Protein AF-A0A321LF19-F1 (afdb_monomer)

Radius of gyration: 14.65 Å; Cα contacts (8 Å, |Δi|>4): 169; chains: 1; bounding box: 33×32×46 Å

Structure (mmCIF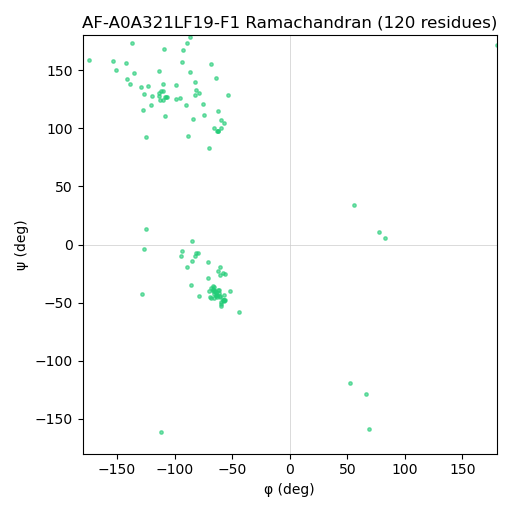, N/CA/C/O backbone):
data_AF-A0A321LF19-F1
#
_entry.id   AF-A0A321LF19-F1
#
loop_
_atom_site.group_PDB
_atom_site.id
_atom_site.type_symbol
_atom_site.label_atom_id
_atom_site.label_alt_id
_atom_site.label_comp_id
_atom_site.label_asym_id
_atom_site.label_entity_id
_atom_site.label_seq_id
_atom_site.pdbx_PDB_ins_code
_atom_site.Cartn_x
_atom_site.Cartn_y
_atom_site.Cartn_z
_atom_site.occupancy
_atom_site.B_iso_or_equiv
_atom_site.auth_seq_id
_atom_site.auth_comp_id
_atom_site.auth_asym_id
_atom_site.auth_atom_id
_atom_site.pdbx_PDB_model_num
ATOM 1 N N . MET A 1 1 ? 11.898 4.641 23.983 1.00 36.75 1 MET A N 1
ATOM 2 C CA . MET A 1 1 ? 12.238 3.795 22.823 1.00 36.75 1 MET A CA 1
ATOM 3 C C . MET A 1 1 ? 12.206 4.691 21.606 1.00 36.75 1 MET A C 1
ATOM 5 O O . MET A 1 1 ? 11.162 5.257 21.322 1.00 36.75 1 MET A O 1
ATOM 9 N N . SER A 1 2 ? 13.357 4.920 20.987 1.00 30.16 2 SER A N 1
ATOM 10 C CA . SER A 1 2 ? 13.482 5.779 19.813 1.00 30.16 2 SER A CA 1
ATOM 11 C C . SER A 1 2 ? 12.915 5.021 18.618 1.00 30.16 2 SER A C 1
ATOM 13 O O . SER A 1 2 ? 13.481 4.006 18.220 1.00 30.16 2 SER A O 1
ATOM 15 N N . THR A 1 3 ? 11.784 5.459 18.073 1.00 36.66 3 THR A N 1
ATOM 16 C CA . THR A 1 3 ? 11.313 4.986 16.771 1.00 36.66 3 THR A CA 1
ATOM 17 C C . THR A 1 3 ? 12.322 5.467 15.737 1.00 36.66 3 THR A C 1
ATOM 19 O O . THR A 1 3 ? 12.341 6.643 15.382 1.00 36.66 3 THR A O 1
ATOM 22 N N . GLN A 1 4 ? 13.225 4.584 15.309 1.00 35.25 4 GLN A N 1
ATOM 23 C CA . GLN A 1 4 ? 13.976 4.794 14.078 1.00 35.25 4 GLN A CA 1
ATOM 24 C C . GLN A 1 4 ? 12.938 4.891 12.960 1.00 35.25 4 GLN A C 1
ATOM 26 O O . GLN A 1 4 ? 12.396 3.880 12.524 1.00 35.25 4 GLN A O 1
ATOM 31 N N . SER A 1 5 ? 12.622 6.115 12.540 1.00 40.41 5 SER A N 1
ATOM 32 C CA . SER A 1 5 ? 12.005 6.349 11.242 1.00 40.41 5 SER A CA 1
ATOM 33 C C . SER A 1 5 ? 13.011 5.860 10.209 1.00 40.41 5 SER A C 1
ATOM 35 O O . SER A 1 5 ? 13.987 6.549 9.914 1.00 40.41 5 SER A O 1
ATOM 37 N N . THR A 1 6 ? 12.833 4.639 9.711 1.00 46.03 6 THR A N 1
ATOM 38 C CA . THR A 1 6 ? 13.473 4.202 8.475 1.00 46.03 6 THR A CA 1
ATOM 39 C C . THR A 1 6 ? 13.030 5.203 7.419 1.00 46.03 6 THR A C 1
ATOM 41 O O . THR A 1 6 ? 11.863 5.231 7.043 1.00 46.03 6 THR A O 1
ATOM 44 N N . SER A 1 7 ? 13.918 6.115 7.015 1.00 52.25 7 SER A N 1
ATOM 45 C CA . SER A 1 7 ? 13.598 7.095 5.983 1.00 52.25 7 SER A CA 1
ATOM 46 C C . SER A 1 7 ? 13.503 6.353 4.653 1.00 52.25 7 SER A C 1
ATOM 48 O O . SER A 1 7 ? 14.485 6.251 3.917 1.00 52.25 7 SER A O 1
ATOM 50 N N . THR A 1 8 ? 12.348 5.759 4.372 1.00 67.44 8 THR A N 1
ATOM 51 C CA . THR A 1 8 ? 12.097 5.095 3.100 1.00 67.44 8 THR A CA 1
ATOM 52 C C . THR A 1 8 ? 12.193 6.150 2.003 1.00 67.44 8 THR A C 1
ATOM 54 O O . THR A 1 8 ? 11.437 7.124 1.991 1.00 67.44 8 THR A O 1
ATOM 57 N N . HIS A 1 9 ? 13.185 6.020 1.122 1.00 73.12 9 HIS A N 1
ATOM 58 C CA . HIS A 1 9 ? 13.407 6.991 0.060 1.00 73.12 9 HIS A CA 1
ATOM 59 C C . HIS A 1 9 ? 12.578 6.607 -1.168 1.00 73.12 9 HIS A C 1
ATOM 61 O O . HIS A 1 9 ? 12.999 5.807 -1.999 1.00 73.12 9 HIS A O 1
ATOM 67 N N . PHE A 1 10 ? 11.372 7.167 -1.268 1.00 88.50 10 PHE A N 1
ATOM 68 C CA . PHE A 1 10 ? 10.527 6.990 -2.445 1.00 88.50 10 PHE A CA 1
ATOM 69 C C . PHE A 1 10 ? 10.926 7.959 -3.565 1.00 88.50 10 PHE A C 1
ATOM 71 O O . PHE A 1 10 ? 11.180 9.145 -3.332 1.00 88.50 10 PHE A O 1
ATOM 78 N N . GLU A 1 11 ? 10.915 7.469 -4.802 1.00 86.31 11 GLU A N 1
ATOM 79 C CA . GLU A 1 11 ? 11.290 8.228 -5.995 1.00 86.31 11 GLU A CA 1
ATOM 80 C C . GLU A 1 11 ? 10.319 7.986 -7.163 1.00 86.31 11 GLU A C 1
ATOM 82 O O . GLU A 1 11 ? 9.410 7.159 -7.095 1.00 86.31 11 GLU A O 1
ATOM 87 N N . GLY A 1 12 ? 10.507 8.738 -8.251 1.00 88.38 12 GLY A N 1
ATOM 88 C CA . GLY A 1 12 ? 9.770 8.550 -9.499 1.00 88.38 12 GLY A CA 1
ATOM 89 C C . GLY A 1 12 ? 8.287 8.923 -9.418 1.00 88.38 12 GLY A C 1
ATOM 90 O O . GLY A 1 12 ? 7.855 9.687 -8.554 1.00 88.38 12 GLY A O 1
ATOM 91 N N . VAL A 1 13 ? 7.500 8.378 -10.350 1.00 92.00 13 VAL A N 1
ATOM 92 C CA . VAL A 1 13 ? 6.062 8.677 -10.514 1.00 92.00 13 VAL A CA 1
ATOM 93 C C . VAL A 1 13 ? 5.218 8.293 -9.291 1.00 92.00 13 VAL A C 1
ATOM 95 O O . VAL A 1 13 ? 4.145 8.858 -9.069 1.00 92.00 13 VAL A O 1
ATOM 98 N N . PHE A 1 14 ? 5.716 7.367 -8.470 1.00 94.81 14 PHE A N 1
ATOM 99 C CA . PHE A 1 14 ? 5.028 6.862 -7.285 1.00 94.81 14 PHE A CA 1
ATOM 100 C C . PHE A 1 14 ? 5.405 7.586 -5.996 1.00 94.81 14 PHE A C 1
ATOM 102 O O . PHE A 1 14 ? 4.718 7.391 -4.993 1.00 94.81 14 PHE A O 1
ATOM 109 N N . LYS A 1 15 ? 6.444 8.436 -6.016 1.00 93.12 15 LYS A N 1
ATOM 110 C CA . LYS A 1 15 ? 7.014 9.085 -4.828 1.00 93.12 15 LYS A CA 1
ATOM 111 C C . LYS A 1 15 ? 5.955 9.635 -3.885 1.00 93.12 15 LYS A C 1
ATOM 113 O O . LYS A 1 15 ? 5.905 9.242 -2.722 1.00 93.12 15 LYS A O 1
ATOM 118 N N . ASP A 1 16 ? 5.102 10.520 -4.386 1.00 93.81 16 ASP A N 1
ATOM 119 C CA . ASP A 1 16 ? 4.136 11.227 -3.543 1.00 93.81 16 ASP A CA 1
ATOM 120 C C . A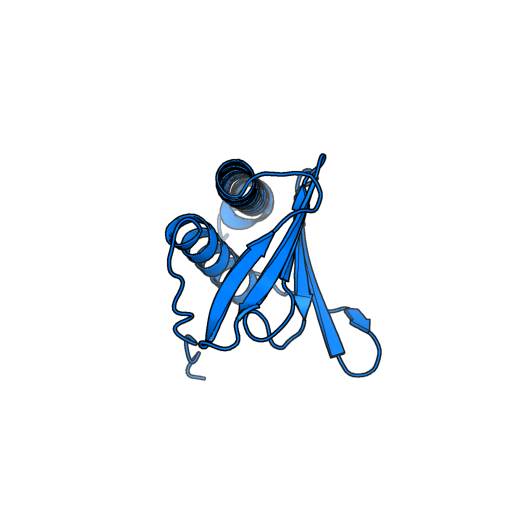SP A 1 16 ? 3.059 10.285 -2.998 1.00 93.81 16 ASP A C 1
ATOM 122 O O . ASP A 1 16 ? 2.633 10.417 -1.852 1.00 93.81 16 ASP A O 1
ATOM 126 N N . ALA A 1 17 ? 2.628 9.314 -3.809 1.00 95.88 17 ALA A N 1
AT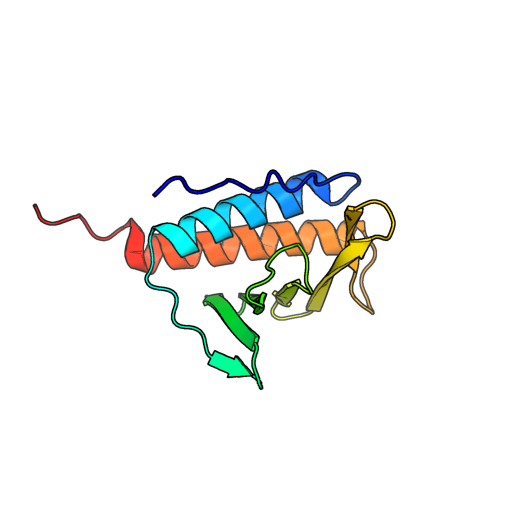OM 127 C CA . ALA A 1 17 ? 1.602 8.355 -3.421 1.00 95.88 17 ALA A CA 1
ATOM 128 C C . ALA A 1 17 ? 2.115 7.389 -2.342 1.00 95.88 17 ALA A C 1
ATOM 130 O O . ALA A 1 17 ? 1.431 7.173 -1.343 1.00 95.88 17 ALA A O 1
ATOM 131 N N . LEU A 1 18 ? 3.332 6.864 -2.510 1.00 95.50 18 LEU A N 1
ATOM 132 C CA . LEU A 1 18 ? 3.968 5.972 -1.539 1.00 95.50 18 LEU A CA 1
ATOM 133 C C . LEU A 1 18 ? 4.359 6.708 -0.258 1.00 95.50 18 LEU A C 1
ATOM 135 O O . LEU A 1 18 ? 4.110 6.194 0.825 1.00 95.50 18 LEU A O 1
ATOM 139 N N . SER A 1 19 ? 4.866 7.940 -0.364 1.00 94.56 19 SER A N 1
ATOM 140 C CA . SER A 1 19 ? 5.190 8.770 0.807 1.00 94.56 19 SER A CA 1
ATOM 141 C C . SER A 1 19 ? 3.948 9.050 1.654 1.00 94.56 19 SER A C 1
ATOM 143 O O . SER A 1 19 ? 3.981 8.923 2.877 1.00 94.56 19 SER A O 1
ATOM 145 N N . ALA A 1 20 ? 2.829 9.395 1.009 1.00 94.44 20 ALA A N 1
ATOM 146 C CA . ALA A 1 20 ? 1.571 9.633 1.705 1.00 94.44 20 ALA A CA 1
ATOM 147 C C . ALA A 1 20 ? 1.015 8.352 2.345 1.00 94.44 20 ALA A C 1
ATOM 149 O O . ALA A 1 20 ? 0.508 8.406 3.464 1.00 94.44 20 ALA A O 1
ATOM 150 N N . LEU A 1 21 ? 1.125 7.211 1.656 1.00 94.9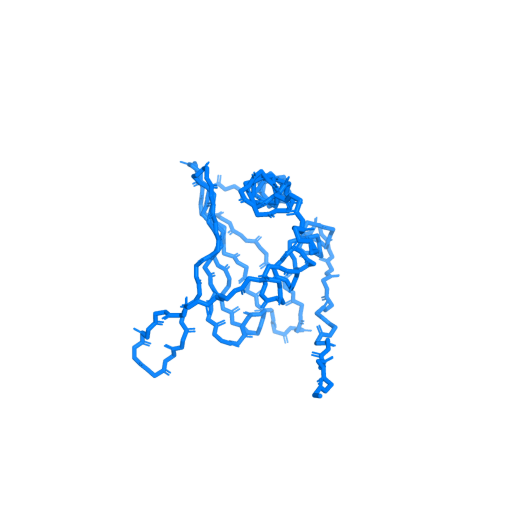4 21 LEU A N 1
ATOM 151 C CA . LEU A 1 21 ? 0.706 5.923 2.200 1.00 94.94 21 LEU A CA 1
ATOM 152 C C . LEU A 1 21 ? 1.569 5.516 3.401 1.00 94.94 21 LEU A C 1
ATOM 154 O O . LEU A 1 21 ? 1.018 5.151 4.431 1.00 94.94 21 LEU A O 1
ATOM 158 N N . ALA A 1 22 ? 2.894 5.641 3.303 1.00 93.88 22 ALA A N 1
ATOM 159 C CA . ALA A 1 22 ? 3.826 5.356 4.392 1.00 93.88 22 ALA A CA 1
ATOM 160 C C . ALA A 1 22 ? 3.527 6.179 5.641 1.00 93.88 22 ALA A C 1
ATOM 162 O O . ALA A 1 22 ? 3.375 5.598 6.711 1.00 93.88 22 ALA A O 1
ATOM 163 N N . SER A 1 23 ? 3.327 7.491 5.488 1.00 92.62 23 SER A N 1
ATOM 164 C CA . SER A 1 23 ? 2.927 8.351 6.605 1.00 92.62 23 SER A CA 1
ATOM 165 C C . SER A 1 23 ? 1.633 7.865 7.263 1.00 92.62 23 SER A C 1
ATOM 167 O O . SER A 1 23 ? 1.565 7.803 8.484 1.00 92.62 23 SER A O 1
ATOM 169 N N . THR A 1 24 ? 0.621 7.478 6.477 1.00 91.94 24 THR A N 1
ATOM 170 C CA . THR A 1 24 ? -0.623 6.933 7.037 1.00 91.94 24 THR A CA 1
ATOM 171 C C . THR A 1 24 ? 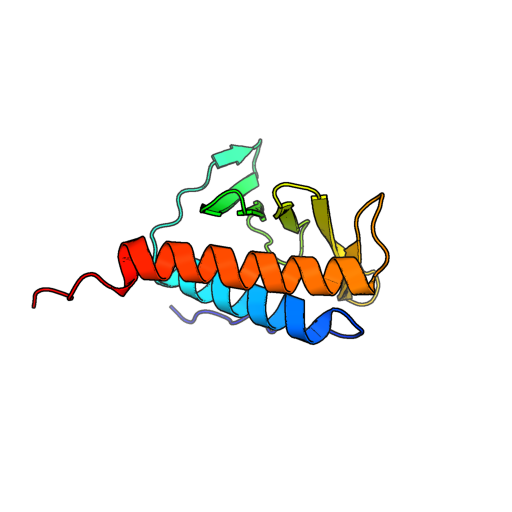-0.377 5.618 7.774 1.00 91.94 24 THR A C 1
ATOM 173 O O . THR A 1 24 ? -0.914 5.434 8.858 1.00 91.94 24 THR A O 1
ATOM 176 N N . LEU A 1 25 ? 0.412 4.691 7.225 1.00 90.50 25 LEU A N 1
ATOM 177 C CA . LEU A 1 25 ? 0.680 3.410 7.889 1.00 90.50 25 LEU A CA 1
ATOM 178 C C . LEU A 1 25 ? 1.453 3.592 9.199 1.00 90.50 25 LEU A C 1
ATOM 180 O O . LEU A 1 25 ? 1.129 2.918 10.175 1.00 90.50 25 LEU A O 1
ATOM 184 N N . ASP A 1 26 ? 2.427 4.501 9.231 1.00 89.56 26 ASP A N 1
ATOM 185 C CA . ASP A 1 26 ? 3.176 4.825 10.445 1.00 89.56 26 ASP A CA 1
ATOM 186 C C . ASP A 1 26 ? 2.255 5.414 11.523 1.00 89.56 26 ASP A C 1
ATOM 188 O O . ASP A 1 26 ? 2.286 4.941 12.661 1.00 89.56 26 ASP A O 1
ATOM 192 N N . ASP A 1 27 ? 1.372 6.353 11.158 1.00 87.88 27 ASP A N 1
ATOM 193 C CA . ASP A 1 27 ? 0.354 6.899 12.066 1.00 87.88 27 ASP A CA 1
ATOM 194 C C . ASP A 1 27 ? -0.552 5.781 12.607 1.00 87.88 27 ASP A C 1
ATOM 196 O O . ASP A 1 27 ? -0.778 5.674 13.811 1.00 87.88 27 ASP A O 1
ATOM 200 N N . LEU A 1 28 ? -1.048 4.898 11.731 1.00 86.62 28 LEU A N 1
ATOM 201 C CA . LEU A 1 28 ? -1.935 3.800 12.122 1.00 86.62 28 LEU A CA 1
ATOM 202 C C . LEU A 1 28 ? -1.246 2.787 13.040 1.00 86.62 28 LEU A C 1
ATOM 204 O O . LEU A 1 28 ? -1.870 2.304 13.982 1.00 86.62 28 LEU A O 1
ATOM 208 N N . MET A 1 29 ? 0.016 2.453 12.775 1.00 85.19 29 MET A N 1
ATOM 209 C CA . MET A 1 29 ? 0.794 1.535 13.609 1.00 85.19 29 MET A CA 1
ATOM 210 C C . MET A 1 29 ? 1.170 2.146 14.965 1.00 85.19 29 MET A C 1
ATOM 212 O O . MET A 1 29 ? 1.332 1.403 15.933 1.00 85.19 29 MET A O 1
ATOM 216 N N . ALA A 1 30 ? 1.319 3.470 15.047 1.00 84.81 30 ALA A N 1
ATOM 217 C CA . ALA A 1 30 ? 1.598 4.170 16.297 1.00 84.81 30 ALA A CA 1
ATOM 218 C C . ALA A 1 30 ? 0.336 4.357 17.158 1.00 84.81 30 ALA A C 1
ATOM 220 O O . ALA A 1 30 ? 0.370 4.115 18.366 1.00 84.81 30 ALA A O 1
ATOM 221 N N . ASP A 1 31 ? -0.776 4.764 16.541 1.00 79.06 31 ASP A N 1
ATOM 222 C CA . ASP A 1 31 ? -2.006 5.157 17.241 1.00 79.06 31 ASP A CA 1
ATOM 223 C C . ASP A 1 31 ? -2.974 3.997 17.495 1.00 79.06 31 ASP A C 1
ATOM 225 O O . ASP A 1 31 ? -3.867 4.096 18.348 1.00 79.06 31 ASP A O 1
ATOM 229 N N . HIS A 1 32 ? -2.844 2.896 16.756 1.00 70.62 32 HIS A N 1
ATOM 230 C CA . HIS A 1 32 ? -3.731 1.751 16.884 1.00 70.62 32 HIS A CA 1
ATOM 231 C C . HIS A 1 32 ? -2.948 0.486 17.207 1.00 70.62 32 HIS A C 1
ATOM 233 O O . HIS A 1 32 ? -1.926 0.180 16.602 1.00 70.62 32 HIS A O 1
ATOM 239 N N . GLY A 1 33 ? -3.466 -0.298 18.157 1.00 65.25 33 GLY A N 1
ATOM 240 C CA . GLY A 1 33 ? -2.938 -1.629 18.433 1.00 65.25 33 GLY A CA 1
ATOM 241 C C . GLY A 1 33 ? -3.124 -2.529 17.214 1.00 65.25 33 GLY A C 1
ATOM 242 O O . GLY A 1 33 ? -4.202 -3.084 17.008 1.00 65.25 33 GLY A O 1
ATOM 243 N N . THR A 1 34 ? -2.085 -2.674 16.397 1.00 71.81 34 THR A N 1
ATOM 244 C CA . THR A 1 34 ? -2.099 -3.556 15.230 1.00 71.81 34 THR A CA 1
ATOM 245 C C . THR A 1 34 ? -1.749 -4.973 15.666 1.00 71.81 34 THR A C 1
ATOM 247 O O . THR A 1 34 ? -0.602 -5.265 16.006 1.00 71.81 34 THR A O 1
ATOM 250 N N . SER A 1 35 ? -2.740 -5.863 15.676 1.00 75.50 35 SER A N 1
ATOM 251 C CA . SER A 1 35 ? -2.496 -7.299 15.839 1.00 75.50 35 SER A CA 1
ATOM 252 C C . SER A 1 35 ? -2.084 -7.903 14.503 1.00 75.50 35 SER A C 1
ATOM 254 O O . SER A 1 35 ? -2.714 -7.636 13.482 1.00 75.50 35 SER A O 1
ATOM 256 N N . PHE A 1 36 ? -1.026 -8.705 14.519 1.00 84.62 36 PHE A N 1
ATOM 257 C CA . PHE A 1 36 ? -0.557 -9.428 13.344 1.00 84.62 36 PHE A CA 1
ATOM 258 C C . PHE A 1 36 ? -1.158 -10.834 13.295 1.00 84.62 36 PHE A C 1
ATOM 260 O O . PHE A 1 36 ? -1.510 -11.418 14.322 1.00 84.62 36 PHE A O 1
ATOM 267 N N . VAL A 1 37 ? -1.206 -11.399 12.094 1.00 86.75 37 VAL A N 1
ATOM 268 C CA . VAL A 1 37 ? -1.409 -12.832 11.870 1.00 86.75 37 VAL A CA 1
ATOM 269 C C . VAL A 1 37 ? -0.042 -13.462 11.617 1.00 86.75 37 VAL A C 1
ATOM 271 O O . VAL A 1 37 ? 0.781 -12.881 10.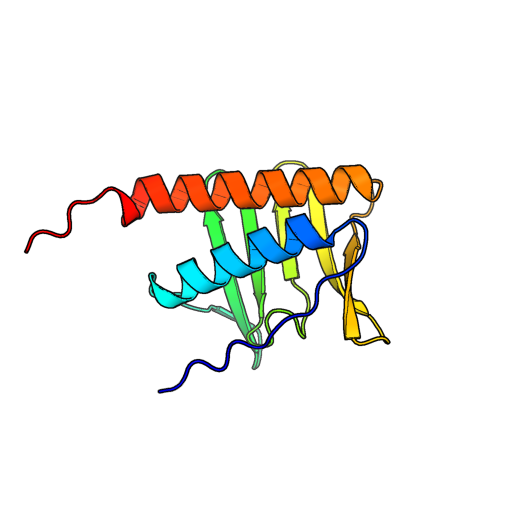914 1.00 86.75 37 VAL A O 1
ATOM 274 N N . LYS A 1 38 ? 0.233 -14.634 12.197 1.00 88.25 38 LYS A N 1
ATOM 275 C CA . LYS A 1 38 ? 1.445 -15.393 11.857 1.00 88.25 38 LYS A CA 1
ATOM 276 C C . LYS A 1 38 ? 1.250 -16.138 10.540 1.00 88.25 38 LYS A C 1
ATOM 278 O O . LYS A 1 38 ? 0.268 -16.866 10.404 1.00 88.25 38 LYS A O 1
ATOM 283 N N . ALA A 1 39 ? 2.203 -16.008 9.625 1.00 83.94 39 ALA A N 1
ATOM 284 C CA . ALA A 1 39 ? 2.285 -16.782 8.392 1.00 83.94 39 ALA A CA 1
ATOM 285 C C . ALA A 1 39 ? 3.663 -17.454 8.331 1.00 83.94 39 ALA A C 1
ATOM 287 O O . ALA A 1 39 ? 4.645 -16.855 7.910 1.00 83.94 39 ALA A O 1
ATOM 288 N N . GLY A 1 40 ? 3.747 -18.694 8.823 1.00 88.88 40 GLY A N 1
ATOM 289 C CA . GLY A 1 40 ? 5.040 -19.305 9.133 1.00 88.88 40 GLY A CA 1
ATOM 290 C C . GLY A 1 40 ? 5.717 -18.569 10.292 1.00 88.88 40 GLY A C 1
ATOM 291 O O . GLY A 1 40 ? 5.089 -18.359 11.336 1.00 88.88 40 GLY A O 1
ATOM 292 N N . ASP A 1 41 ? 6.970 -18.171 10.089 1.00 88.81 41 ASP A N 1
ATOM 293 C CA . ASP A 1 41 ? 7.744 -17.399 11.068 1.00 88.81 41 ASP A CA 1
ATOM 294 C C . ASP A 1 41 ? 7.493 -15.884 10.971 1.00 88.81 41 ASP A C 1
ATOM 296 O O . ASP A 1 41 ? 7.790 -15.155 11.919 1.00 88.81 41 ASP A O 1
ATOM 300 N N . ASP A 1 42 ? 6.867 -15.426 9.883 1.00 87.75 42 ASP A N 1
ATOM 301 C CA . ASP A 1 42 ? 6.644 -14.010 9.614 1.00 87.75 42 ASP A CA 1
ATOM 302 C C . ASP A 1 42 ? 5.356 -13.490 10.264 1.00 87.75 42 ASP A C 1
ATOM 304 O O . ASP A 1 42 ? 4.334 -14.183 10.385 1.00 87.75 42 ASP A O 1
ATOM 308 N N . ARG A 1 43 ? 5.380 -12.213 10.654 1.00 91.38 43 ARG A N 1
ATOM 309 C CA . ARG A 1 43 ? 4.191 -11.471 11.086 1.00 91.38 43 ARG A CA 1
ATOM 310 C C . ARG A 1 43 ? 3.623 -10.688 9.917 1.00 91.38 43 ARG A C 1
ATOM 312 O O . ARG A 1 43 ? 4.318 -9.871 9.323 1.00 91.38 43 ARG A O 1
ATOM 319 N N . VAL A 1 44 ? 2.342 -10.896 9.641 1.00 92.06 44 VAL A N 1
ATOM 320 C CA . VAL A 1 44 ? 1.599 -10.208 8.585 1.00 92.06 44 VAL A CA 1
ATOM 321 C C . VAL A 1 44 ? 0.590 -9.252 9.204 1.00 92.06 44 VAL A C 1
ATOM 323 O O . VAL A 1 44 ? -0.180 -9.614 10.097 1.00 92.06 44 VAL A O 1
ATOM 326 N N . TYR A 1 45 ? 0.583 -8.028 8.700 1.00 91.81 45 TYR A N 1
ATOM 327 C CA . TYR A 1 45 ? -0.310 -6.950 9.086 1.00 91.81 45 TYR A CA 1
ATOM 328 C C . TYR A 1 45 ? -1.281 -6.671 7.942 1.00 91.81 45 TYR A C 1
ATOM 330 O O . TYR A 1 45 ? -0.878 -6.624 6.783 1.00 91.81 45 TYR A O 1
ATOM 338 N N . ALA A 1 46 ? -2.551 -6.452 8.277 1.00 92.75 46 ALA A N 1
ATOM 339 C CA . ALA A 1 46 ? -3.574 -6.007 7.339 1.00 92.75 46 ALA A CA 1
ATOM 340 C C . ALA A 1 46 ? -4.268 -4.768 7.913 1.00 92.75 46 ALA A C 1
ATOM 342 O O . ALA A 1 46 ? -4.901 -4.828 8.968 1.00 92.75 46 ALA A O 1
ATOM 343 N N . LEU A 1 47 ? -4.118 -3.635 7.230 1.00 91.19 47 LEU A N 1
ATOM 344 C CA . LEU A 1 47 ? -4.631 -2.333 7.648 1.00 91.19 47 LEU A CA 1
ATOM 345 C C . LEU A 1 47 ? -5.581 -1.822 6.576 1.00 91.19 47 LEU A C 1
ATOM 347 O O . LEU A 1 47 ? -5.188 -1.653 5.425 1.00 91.19 47 LEU A O 1
ATOM 351 N N . GLY A 1 48 ? -6.843 -1.590 6.923 1.00 87.38 48 GLY A N 1
ATOM 352 C CA . GLY A 1 48 ? -7.822 -1.256 5.899 1.00 87.38 48 GLY A CA 1
ATOM 353 C C . GLY A 1 48 ? -9.236 -1.015 6.394 1.00 87.38 48 GLY A C 1
ATOM 354 O O . GLY A 1 48 ? -9.569 -1.247 7.556 1.00 87.38 48 GLY A O 1
ATOM 355 N N . GLY A 1 49 ? -10.064 -0.544 5.467 1.00 83.44 49 GLY A N 1
ATOM 356 C CA . GLY A 1 49 ? -11.477 -0.249 5.648 1.00 83.44 49 GLY A CA 1
ATOM 357 C C . GLY A 1 49 ? -12.135 0.139 4.325 1.00 83.44 49 GLY A C 1
ATOM 358 O O . GLY A 1 49 ? -11.460 0.519 3.370 1.00 83.44 49 GLY A O 1
ATOM 359 N N . ASP A 1 50 ? -13.460 0.016 4.257 1.00 84.94 50 ASP A N 1
ATOM 360 C CA . ASP A 1 50 ? -14.273 0.399 3.091 1.00 84.94 50 ASP A CA 1
ATOM 361 C C . ASP A 1 50 ? -13.855 -0.265 1.758 1.00 84.94 50 ASP A C 1
ATOM 363 O O . ASP A 1 50 ? -13.963 0.336 0.690 1.00 84.94 50 ASP A O 1
ATOM 367 N N . GLY A 1 51 ? -13.379 -1.515 1.809 1.00 91.12 51 GLY A N 1
ATOM 368 C CA . GLY A 1 51 ? -12.943 -2.272 0.625 1.00 91.12 51 GLY A CA 1
ATOM 369 C C . GLY A 1 51 ? -11.512 -1.975 0.160 1.00 91.12 51 GLY A C 1
ATOM 370 O O . GLY A 1 51 ? -11.095 -2.507 -0.864 1.00 91.12 51 GLY A O 1
ATOM 371 N N . TYR A 1 52 ? -10.763 -1.163 0.913 1.00 95.75 52 TYR A N 1
ATOM 372 C CA . TYR A 1 52 ? -9.350 -0.871 0.674 1.00 95.75 52 TYR A CA 1
ATOM 373 C C . TYR A 1 52 ? -8.506 -1.441 1.805 1.00 95.75 52 TYR A C 1
ATOM 375 O O . TYR A 1 52 ? -8.778 -1.171 2.977 1.00 95.75 52 TYR A O 1
ATOM 383 N N . VAL A 1 53 ? -7.482 -2.221 1.469 1.00 95.69 53 VAL A N 1
ATOM 384 C CA . VAL A 1 53 ? -6.623 -2.888 2.455 1.00 95.69 53 VAL A CA 1
ATOM 385 C C . VAL A 1 53 ? -5.173 -2.813 2.011 1.00 95.69 53 VAL A C 1
ATOM 387 O O . VAL A 1 53 ? -4.865 -3.016 0.843 1.00 95.69 53 VAL A O 1
ATOM 390 N N . VAL A 1 54 ? -4.280 -2.549 2.955 1.00 96.56 54 VAL A N 1
ATOM 391 C CA . VAL A 1 54 ? -2.838 -2.700 2.792 1.00 96.56 54 VAL A CA 1
ATOM 392 C C . VAL A 1 54 ? -2.396 -3.912 3.594 1.00 96.56 54 VAL A C 1
ATOM 394 O O . VAL A 1 54 ? -2.691 -4.004 4.786 1.00 96.56 54 VAL A O 1
ATOM 397 N N . VAL A 1 55 ? -1.691 -4.825 2.939 1.00 95.38 55 VAL A N 1
ATOM 398 C CA . VAL A 1 55 ? -1.088 -6.015 3.534 1.00 95.38 55 VAL A CA 1
ATOM 399 C C . VAL A 1 55 ? 0.426 -5.884 3.447 1.00 95.38 55 VAL A C 1
ATOM 401 O O . VAL A 1 55 ? 0.965 -5.546 2.396 1.00 95.38 55 VAL A O 1
ATOM 404 N N . LEU A 1 56 ? 1.113 -6.114 4.560 1.00 94.94 56 LEU A N 1
ATOM 405 C CA . LEU A 1 56 ? 2.567 -6.026 4.659 1.00 94.94 56 LEU A CA 1
ATOM 406 C C . LEU A 1 56 ? 3.083 -6.981 5.733 1.00 94.94 56 LEU A C 1
ATOM 408 O O . LEU A 1 56 ? 2.384 -7.252 6.711 1.00 94.94 56 LEU A O 1
ATOM 412 N N . ASP A 1 57 ? 4.304 -7.477 5.564 1.00 92.00 57 ASP A N 1
ATOM 413 C CA . ASP A 1 57 ? 4.991 -8.242 6.605 1.00 92.00 57 ASP A CA 1
ATOM 414 C C . ASP A 1 57 ? 5.762 -7.319 7.577 1.00 92.00 57 ASP A C 1
ATOM 416 O O . ASP A 1 57 ? 5.770 -6.090 7.442 1.00 92.00 57 ASP A O 1
ATOM 420 N N . GLU A 1 58 ? 6.400 -7.899 8.593 1.00 89.25 58 GLU A N 1
ATOM 421 C CA . GLU A 1 58 ? 7.196 -7.173 9.593 1.00 89.25 58 GLU A CA 1
ATOM 422 C C . GLU A 1 58 ? 8.396 -6.396 9.042 1.00 89.25 58 GLU A C 1
ATOM 424 O O . GLU A 1 58 ? 8.857 -5.459 9.698 1.00 89.25 58 GLU A O 1
ATOM 429 N N . ARG A 1 59 ? 8.867 -6.721 7.834 1.00 90.31 59 ARG A N 1
ATOM 430 C CA . ARG A 1 59 ? 9.922 -5.982 7.124 1.00 90.31 59 ARG A CA 1
ATOM 431 C C . ARG A 1 59 ? 9.378 -4.722 6.450 1.00 90.31 59 ARG A C 1
ATOM 433 O O . ARG A 1 59 ? 10.151 -3.903 5.958 1.00 90.31 59 ARG A O 1
ATOM 440 N N . LYS A 1 60 ? 8.056 -4.521 6.455 1.00 89.81 60 LYS A N 1
ATOM 441 C CA . LYS A 1 60 ? 7.379 -3.338 5.914 1.00 89.81 60 LYS A CA 1
ATOM 442 C C . LYS A 1 60 ? 7.807 -3.057 4.465 1.00 89.81 60 LYS A C 1
ATOM 444 O O . LYS A 1 60 ? 7.604 -3.885 3.584 1.00 89.81 60 LYS A O 1
ATOM 449 N N . TRP A 1 61 ? 8.402 -1.890 4.221 1.00 91.94 61 TRP A N 1
ATOM 450 C CA . TRP A 1 61 ? 8.853 -1.435 2.909 1.00 91.94 61 TRP A CA 1
ATOM 451 C C . TRP A 1 61 ? 10.076 -2.199 2.385 1.00 91.94 61 TRP A C 1
ATOM 453 O O . TRP A 1 61 ? 10.347 -2.140 1.191 1.00 91.94 61 TRP A O 1
ATOM 463 N N . ASP A 1 62 ? 10.789 -2.944 3.231 1.00 90.75 62 ASP A N 1
ATOM 464 C CA . ASP A 1 62 ? 11.880 -3.824 2.789 1.00 90.75 62 ASP A CA 1
ATOM 465 C C . ASP A 1 62 ? 11.351 -5.175 2.258 1.00 90.75 62 ASP A C 1
ATOM 467 O O . ASP A 1 62 ? 12.108 -5.988 1.725 1.00 90.75 62 ASP A O 1
ATOM 471 N N . GLY A 1 63 ? 10.043 -5.422 2.399 1.00 90.94 63 GLY A N 1
ATOM 472 C CA . GLY A 1 63 ? 9.330 -6.591 1.893 1.00 90.94 63 GLY A CA 1
ATOM 473 C C . GLY A 1 63 ? 8.347 -6.259 0.766 1.00 90.94 63 GLY A C 1
ATOM 474 O O . GLY A 1 63 ? 8.424 -5.225 0.103 1.00 90.94 63 GLY A O 1
ATOM 475 N N . LEU A 1 64 ? 7.406 -7.175 0.532 1.00 93.94 64 LEU A N 1
ATOM 476 C CA . LEU A 1 64 ? 6.261 -6.926 -0.342 1.00 93.94 64 LEU A CA 1
ATOM 477 C C . LEU A 1 64 ? 5.184 -6.175 0.445 1.00 93.94 64 LEU A C 1
ATOM 479 O O . LEU A 1 64 ? 4.748 -6.639 1.497 1.00 93.94 64 LEU A O 1
ATOM 483 N N . VAL A 1 65 ? 4.704 -5.071 -0.121 1.00 96.69 65 VAL A N 1
ATOM 484 C CA . VAL A 1 65 ? 3.474 -4.411 0.320 1.00 96.69 65 VAL A CA 1
ATOM 485 C C . VAL A 1 65 ? 2.414 -4.598 -0.759 1.00 96.69 65 VAL A C 1
ATOM 487 O O . VAL A 1 65 ? 2.627 -4.236 -1.916 1.00 96.69 65 VAL A O 1
ATOM 490 N N . GLU A 1 66 ? 1.266 -5.153 -0.393 1.00 97.50 66 GLU A N 1
ATOM 491 C CA . GLU A 1 66 ? 0.123 -5.307 -1.291 1.00 97.50 66 GLU A CA 1
ATOM 492 C C . GLU A 1 66 ? -0.973 -4.318 -0.919 1.00 97.50 66 GLU A C 1
ATOM 494 O O . GLU A 1 66 ? -1.419 -4.261 0.224 1.00 97.50 66 GLU A O 1
ATOM 499 N N . VAL A 1 67 ? -1.432 -3.541 -1.895 1.00 97.62 67 VAL A N 1
ATOM 500 C CA . VAL A 1 67 ? -2.585 -2.655 -1.753 1.00 97.62 67 VAL A CA 1
ATOM 501 C C . VAL A 1 67 ? -3.735 -3.244 -2.554 1.00 97.62 67 VAL A C 1
ATOM 503 O O . VAL A 1 67 ? -3.708 -3.285 -3.785 1.00 97.62 67 VAL A O 1
ATOM 506 N N . LEU A 1 68 ? -4.743 -3.715 -1.834 1.00 97.12 68 LEU A N 1
ATOM 507 C CA . LEU A 1 68 ? -5.988 -4.240 -2.365 1.00 97.12 68 LEU A CA 1
ATOM 508 C C . LEU A 1 68 ? -6.987 -3.088 -2.483 1.00 97.12 68 LEU A C 1
ATOM 510 O O . LEU A 1 68 ? -7.325 -2.443 -1.487 1.00 97.12 68 LEU A O 1
ATOM 514 N N . THR A 1 69 ? -7.454 -2.832 -3.699 1.00 95.25 69 THR A N 1
ATOM 515 C CA . THR A 1 69 ? -8.596 -1.961 -3.991 1.00 95.25 69 THR A CA 1
ATOM 516 C C . THR A 1 69 ? -9.777 -2.826 -4.452 1.00 95.25 69 THR A C 1
ATOM 518 O O . THR A 1 69 ? -9.591 -4.008 -4.748 1.00 95.25 69 THR A O 1
ATOM 521 N N . PRO A 1 70 ? -11.000 -2.274 -4.553 1.00 95.06 70 PRO A N 1
ATOM 522 C CA . PRO A 1 70 ? -12.157 -3.032 -5.037 1.00 95.06 70 PRO A CA 1
ATOM 523 C C . PRO A 1 70 ? -11.989 -3.630 -6.441 1.00 95.06 70 PRO A C 1
ATOM 525 O O . PRO A 1 70 ? -12.673 -4.588 -6.789 1.00 95.06 70 PRO A O 1
ATOM 528 N N . ASP A 1 71 ? -11.114 -3.043 -7.255 1.00 93.94 71 ASP A N 1
ATOM 529 C CA . ASP A 1 71 ? -10.961 -3.330 -8.679 1.00 93.94 71 ASP A CA 1
ATOM 530 C C . ASP A 1 71 ? -9.527 -3.675 -9.108 1.00 93.94 71 ASP A C 1
ATOM 532 O O . ASP A 1 71 ? -9.305 -4.011 -10.270 1.00 93.94 71 ASP A O 1
ATOM 536 N N . ALA A 1 72 ? -8.548 -3.606 -8.204 1.00 95.12 72 ALA A N 1
ATOM 537 C CA . ALA A 1 72 ? -7.153 -3.870 -8.521 1.00 95.12 72 ALA A CA 1
ATOM 538 C C . ALA A 1 72 ? -6.358 -4.358 -7.305 1.00 95.12 72 ALA A C 1
ATOM 540 O O . ALA A 1 72 ? -6.679 -4.101 -6.146 1.00 95.12 72 ALA A O 1
ATOM 541 N N . THR A 1 73 ? -5.251 -5.034 -7.592 1.00 97.31 73 THR A N 1
ATOM 542 C CA . THR A 1 73 ? -4.208 -5.339 -6.612 1.00 97.31 73 THR A CA 1
AT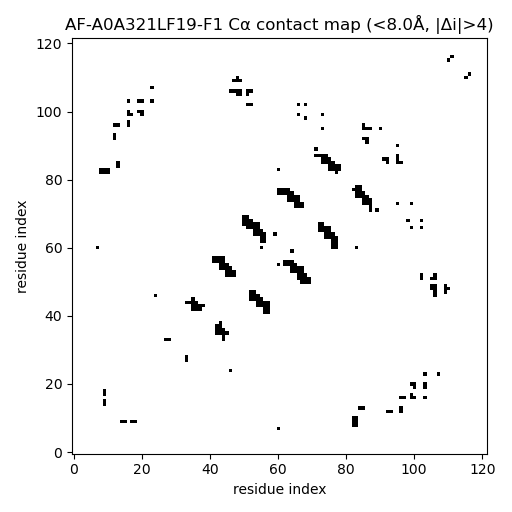OM 543 C C . THR A 1 73 ? -2.921 -4.693 -7.082 1.00 97.31 73 THR A C 1
ATOM 545 O O . THR A 1 73 ? -2.523 -4.870 -8.236 1.00 97.31 73 THR A O 1
ATOM 548 N N . ILE A 1 74 ? -2.297 -3.920 -6.201 1.00 98.12 74 ILE A N 1
ATOM 549 C CA . ILE A 1 74 ? -1.042 -3.222 -6.463 1.00 98.12 74 ILE A CA 1
ATOM 550 C C . ILE A 1 74 ? 0.025 -3.845 -5.580 1.00 98.12 74 ILE A C 1
ATOM 552 O O . ILE A 1 74 ? -0.120 -3.876 -4.361 1.00 98.12 74 ILE A O 1
ATOM 556 N N . SER A 1 75 ? 1.104 -4.312 -6.189 1.00 98.00 75 SER A N 1
ATOM 557 C CA . SER A 1 75 ? 2.287 -4.784 -5.481 1.00 98.00 75 SER A CA 1
ATOM 558 C C . SER A 1 75 ? 3.334 -3.679 -5.464 1.00 98.00 75 SER A C 1
ATOM 560 O O . SER A 1 75 ? 3.728 -3.188 -6.522 1.00 98.00 75 SER A O 1
ATOM 562 N N . VAL A 1 76 ? 3.808 -3.323 -4.274 1.00 97.19 76 VAL A N 1
ATOM 563 C CA . VAL A 1 76 ? 4.954 -2.437 -4.071 1.00 97.19 76 VAL A CA 1
ATOM 564 C C . VAL A 1 76 ? 6.125 -3.273 -3.573 1.00 97.19 76 VAL A C 1
ATOM 566 O O . VAL A 1 76 ? 5.983 -4.034 -2.613 1.00 97.19 76 VAL A O 1
ATOM 569 N N . ARG A 1 77 ? 7.275 -3.168 -4.241 1.00 95.12 77 ARG A N 1
ATOM 570 C CA . ARG A 1 77 ? 8.477 -3.950 -3.918 1.00 95.12 77 ARG A CA 1
ATOM 571 C C . ARG A 1 77 ? 9.721 -3.065 -3.921 1.00 95.12 77 ARG A C 1
ATOM 573 O O . ARG A 1 77 ? 9.788 -2.137 -4.733 1.00 95.12 77 ARG A O 1
ATOM 580 N N . PRO A 1 78 ? 10.721 -3.359 -3.074 1.00 92.12 78 PRO A N 1
ATOM 581 C CA . PRO A 1 78 ? 12.038 -2.778 -3.236 1.00 92.12 78 PRO A CA 1
ATOM 582 C C . PRO A 1 78 ? 12.664 -3.247 -4.559 1.00 92.12 78 PRO A C 1
ATOM 584 O O . PRO A 1 78 ? 12.499 -4.387 -4.996 1.00 92.12 78 PRO A O 1
ATOM 587 N N . THR A 1 79 ? 13.385 -2.337 -5.192 1.00 89.44 79 THR A N 1
ATOM 588 C CA . THR A 1 79 ? 14.186 -2.532 -6.402 1.00 89.44 79 THR A CA 1
ATOM 589 C C . THR A 1 79 ? 15.625 -2.876 -6.020 1.00 89.44 79 THR A C 1
ATOM 591 O O . THR A 1 79 ? 16.028 -2.703 -4.866 1.00 89.44 79 THR A O 1
ATOM 594 N N . ALA A 1 80 ? 16.425 -3.335 -6.985 1.00 86.56 80 ALA A N 1
ATOM 595 C CA . ALA A 1 80 ? 17.839 -3.640 -6.754 1.00 86.56 80 ALA A CA 1
ATOM 596 C C . ALA A 1 80 ? 18.641 -2.402 -6.300 1.00 86.56 80 ALA A C 1
ATOM 598 O O . ALA A 1 80 ? 19.632 -2.525 -5.585 1.00 86.56 80 ALA A O 1
ATOM 599 N N . GLU A 1 81 ? 18.181 -1.207 -6.670 1.00 84.50 81 GLU A N 1
ATOM 600 C CA . GLU A 1 81 ? 18.776 0.084 -6.331 1.00 84.50 81 GLU A CA 1
ATOM 601 C C . GLU A 1 81 ? 18.318 0.624 -4.963 1.00 84.50 81 GLU A C 1
ATOM 603 O O . GLU A 1 81 ? 18.674 1.743 -4.596 1.00 84.50 81 GLU A O 1
ATOM 608 N N . GLY A 1 82 ? 17.507 -0.132 -4.212 1.00 79.31 82 GLY A N 1
ATOM 609 C CA . GLY A 1 82 ? 16.989 0.279 -2.901 1.00 79.31 82 GLY A CA 1
ATOM 610 C C . GLY A 1 82 ? 15.828 1.280 -2.952 1.00 79.31 82 GLY A C 1
ATOM 611 O O . GLY A 1 82 ? 15.449 1.827 -1.919 1.00 79.31 82 GLY A O 1
ATOM 612 N N . LYS A 1 83 ? 15.253 1.523 -4.137 1.00 87.62 83 LYS A N 1
ATOM 613 C CA . LYS A 1 83 ? 14.016 2.308 -4.333 1.00 87.62 83 LYS A CA 1
ATOM 614 C C . LYS A 1 83 ? 12.791 1.405 -4.264 1.00 87.62 83 LYS A C 1
ATOM 616 O O . LYS A 1 83 ? 12.944 0.190 -4.317 1.00 87.62 83 LYS A O 1
ATOM 621 N N . HIS A 1 84 ? 11.588 1.969 -4.281 1.00 92.31 84 HIS A N 1
ATOM 622 C CA . HIS A 1 84 ? 10.342 1.199 -4.351 1.00 92.31 84 HIS A CA 1
ATOM 623 C C . HIS A 1 84 ? 9.640 1.415 -5.678 1.00 92.31 84 HIS A C 1
ATOM 625 O O . HIS A 1 84 ? 9.446 2.556 -6.098 1.00 92.31 84 HIS A O 1
ATOM 631 N N . ASP A 1 85 ? 9.229 0.316 -6.295 1.00 93.88 85 ASP A N 1
ATOM 632 C CA . ASP A 1 85 ? 8.406 0.330 -7.496 1.00 93.88 85 ASP A CA 1
ATOM 633 C C . ASP A 1 85 ? 7.023 -0.250 -7.202 1.00 93.88 85 ASP A C 1
ATOM 635 O O . ASP A 1 85 ? 6.876 -1.105 -6.324 1.00 93.88 85 ASP A O 1
ATOM 639 N N . ALA A 1 86 ? 6.011 0.234 -7.920 1.00 96.19 86 ALA A N 1
ATOM 640 C CA . ALA A 1 86 ? 4.622 -0.165 -7.751 1.00 96.19 86 ALA A CA 1
ATOM 641 C C . ALA A 1 86 ? 4.030 -0.619 -9.085 1.00 96.19 86 ALA A C 1
ATOM 643 O O . ALA A 1 86 ? 4.087 0.090 -10.087 1.00 96.19 86 ALA A O 1
ATOM 644 N N . SER A 1 87 ? 3.404 -1.792 -9.089 1.00 97.06 87 SER A N 1
ATOM 645 C CA . SER A 1 87 ? 2.840 -2.380 -10.304 1.00 97.06 87 SER A CA 1
ATOM 646 C C . SER A 1 87 ? 1.520 -3.093 -10.040 1.00 97.06 87 SER A C 1
ATOM 648 O O . SER A 1 87 ? 1.227 -3.523 -8.925 1.00 97.06 87 SER A O 1
ATOM 650 N N . SER A 1 88 ? 0.712 -3.215 -11.089 1.00 96.81 88 SER A N 1
ATOM 651 C CA . SER A 1 88 ? -0.495 -4.037 -11.116 1.00 96.81 88 SER A CA 1
ATOM 652 C C . SER A 1 88 ? -0.596 -4.700 -12.494 1.00 96.81 88 SER A C 1
ATOM 654 O O . SER A 1 88 ? -0.277 -4.033 -13.479 1.00 96.81 88 SER A O 1
ATOM 656 N N . PRO A 1 89 ? -1.047 -5.965 -12.613 1.00 92.69 89 PRO A N 1
ATOM 657 C CA . PRO A 1 89 ? -1.038 -6.693 -13.888 1.00 92.69 89 PRO A CA 1
ATOM 658 C C . PRO A 1 89 ? -1.789 -6.011 -15.038 1.00 92.69 89 PRO A C 1
ATOM 660 O O . PRO A 1 89 ? -1.477 -6.260 -16.196 1.00 92.69 89 PRO A O 1
ATOM 663 N N . ASN A 1 90 ? -2.778 -5.169 -14.721 1.00 91.50 90 ASN A N 1
ATOM 664 C CA . ASN A 1 90 ? -3.713 -4.603 -15.697 1.00 91.50 90 ASN A CA 1
ATOM 665 C C . ASN A 1 90 ? -3.769 -3.067 -15.672 1.00 91.50 90 ASN A C 1
ATOM 667 O O . ASN A 1 90 ? -4.714 -2.490 -16.207 1.00 91.50 90 ASN A O 1
ATOM 671 N N . LEU A 1 91 ? -2.817 -2.397 -15.014 1.00 95.50 91 LEU A N 1
ATOM 672 C CA . LEU A 1 91 ? -2.812 -0.938 -14.898 1.00 95.50 91 LEU A CA 1
ATOM 673 C C . LEU A 1 91 ? -1.464 -0.356 -15.306 1.00 95.50 91 LEU A C 1
ATOM 675 O O . LEU A 1 91 ? -0.411 -0.792 -14.848 1.00 95.50 91 LEU A O 1
ATOM 679 N N . GLU A 1 92 ? -1.525 0.716 -16.086 1.00 96.31 92 GLU A N 1
ATOM 680 C CA . GLU A 1 92 ? -0.370 1.558 -16.373 1.00 96.31 92 GLU A CA 1
ATOM 681 C C . GLU A 1 92 ? 0.092 2.318 -15.119 1.00 96.31 92 GLU A C 1
ATOM 683 O O . GLU A 1 92 ? -0.703 2.631 -14.227 1.00 96.31 92 GLU A O 1
ATOM 688 N N . ALA A 1 93 ? 1.370 2.706 -15.079 1.00 95.19 93 ALA A N 1
ATOM 689 C CA . ALA A 1 93 ? 1.997 3.335 -13.910 1.00 95.19 93 ALA A CA 1
ATOM 690 C C . ALA A 1 93 ? 1.221 4.550 -13.364 1.00 95.19 93 ALA A C 1
ATOM 692 O O . ALA A 1 93 ? 1.051 4.712 -12.157 1.00 95.19 93 ALA A O 1
ATOM 693 N N . ARG A 1 94 ? 0.677 5.406 -14.236 1.00 95.12 94 ARG A N 1
ATOM 694 C CA . ARG A 1 94 ? -0.124 6.555 -13.785 1.00 95.12 94 ARG A CA 1
ATOM 695 C C . ARG A 1 94 ? -1.397 6.122 -13.048 1.00 95.12 94 ARG A C 1
ATOM 697 O O . ARG A 1 94 ? -1.704 6.691 -12.001 1.00 95.12 94 ARG A O 1
ATOM 704 N N . ALA A 1 95 ? -2.099 5.116 -13.565 1.00 96.25 95 ALA A N 1
ATOM 705 C CA . ALA A 1 95 ? -3.306 4.580 -12.941 1.00 96.25 95 ALA A CA 1
ATOM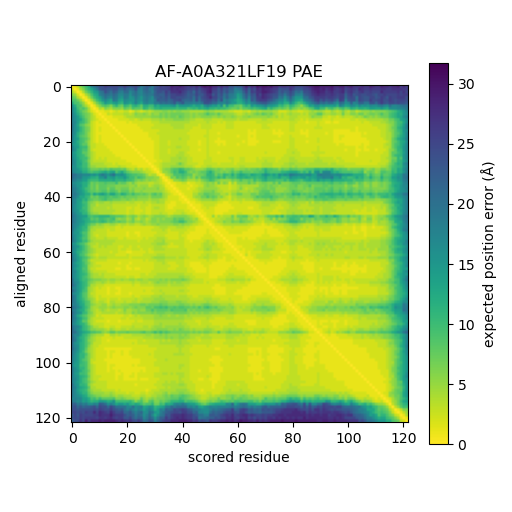 706 C C . ALA A 1 95 ? -2.980 3.890 -11.606 1.00 96.25 95 ALA A C 1
ATOM 708 O O . ALA A 1 95 ? -3.703 4.076 -10.629 1.00 96.25 95 ALA A O 1
ATOM 709 N N . VAL A 1 96 ? -1.846 3.183 -11.520 1.00 97.62 96 VAL A N 1
ATOM 710 C CA . VAL A 1 96 ? -1.334 2.635 -10.252 1.00 97.62 96 VAL A CA 1
ATOM 711 C C . VAL A 1 96 ? -1.107 3.750 -9.224 1.00 97.62 96 VAL A C 1
ATOM 713 O O . VAL A 1 96 ? -1.581 3.655 -8.092 1.00 97.62 96 VAL A O 1
ATOM 716 N N . ALA A 1 97 ? -0.450 4.848 -9.611 1.00 96.88 97 ALA A N 1
ATOM 717 C CA . ALA A 1 97 ? -0.215 5.981 -8.716 1.00 96.88 97 ALA A CA 1
ATOM 718 C C . ALA A 1 97 ? -1.526 6.638 -8.242 1.00 96.88 97 ALA A C 1
ATOM 720 O O . ALA A 1 97 ? -1.641 7.040 -7.084 1.00 96.88 97 ALA A O 1
ATOM 721 N N . GLU A 1 98 ? -2.522 6.767 -9.121 1.00 96.38 98 GLU A N 1
ATOM 722 C CA . GLU A 1 98 ? -3.853 7.282 -8.774 1.00 96.38 98 GLU A CA 1
ATOM 723 C C . GLU A 1 98 ? -4.575 6.355 -7.786 1.00 96.38 98 GLU A C 1
ATOM 725 O O . GLU A 1 98 ? -5.089 6.830 -6.771 1.00 96.38 98 GLU A O 1
ATOM 730 N N . LYS A 1 99 ? -4.517 5.038 -7.999 1.00 96.75 99 LYS A N 1
ATOM 731 C CA . LYS A 1 99 ? -5.110 4.046 -7.096 1.00 96.75 99 LYS A CA 1
ATOM 732 C C . LYS A 1 99 ? -4.442 3.994 -5.725 1.00 96.75 99 LYS A C 1
ATOM 734 O O . LYS A 1 99 ? -5.140 3.877 -4.721 1.00 96.75 99 LYS A O 1
ATOM 739 N N . LEU A 1 100 ? -3.123 4.164 -5.648 1.00 97.12 100 LEU A N 1
ATOM 740 C CA . LEU A 1 100 ? -2.419 4.302 -4.367 1.00 97.12 100 LEU A CA 1
ATOM 741 C C . LEU A 1 100 ? -2.901 5.535 -3.584 1.00 97.12 100 LEU A C 1
ATOM 743 O O . LEU A 1 100 ? -3.128 5.452 -2.375 1.00 97.12 100 LEU A O 1
ATOM 747 N N . ARG A 1 101 ? -3.116 6.674 -4.263 1.00 96.88 101 ARG A N 1
ATOM 748 C CA . ARG A 1 101 ? -3.671 7.885 -3.627 1.00 96.88 101 ARG A CA 1
ATOM 749 C C . ARG A 1 101 ? -5.109 7.672 -3.157 1.00 96.88 101 ARG A C 1
ATOM 751 O O . ARG A 1 101 ? -5.450 8.099 -2.052 1.00 96.88 101 ARG A O 1
ATOM 758 N N . GLU A 1 102 ? -5.934 7.016 -3.971 1.00 96.12 102 GLU A N 1
ATOM 759 C CA . GLU A 1 102 ? -7.308 6.655 -3.613 1.00 96.12 102 GLU A CA 1
ATOM 760 C C . GLU A 1 102 ? -7.333 5.757 -2.369 1.00 96.12 102 GLU A C 1
ATOM 762 O O . GLU A 1 102 ? -8.000 6.093 -1.388 1.00 96.12 102 GLU A O 1
ATOM 767 N N . ALA A 1 103 ? -6.552 4.673 -2.369 1.00 96.19 103 ALA A N 1
ATOM 768 C CA . ALA A 1 103 ? -6.455 3.746 -1.246 1.00 96.19 103 ALA A CA 1
ATOM 769 C C . ALA A 1 103 ? -6.025 4.460 0.040 1.00 96.19 103 ALA A C 1
ATOM 771 O O . ALA A 1 103 ? -6.693 4.336 1.067 1.00 96.19 103 ALA A O 1
ATOM 772 N N . ASN A 1 104 ? -4.976 5.287 -0.030 1.00 95.88 104 ASN A N 1
ATOM 773 C CA . ASN A 1 104 ? -4.527 6.093 1.103 1.00 95.88 104 ASN A CA 1
ATOM 774 C C . ASN A 1 104 ? -5.652 6.986 1.657 1.00 95.88 104 ASN A C 1
ATOM 776 O O . ASN A 1 104 ? -5.903 7.011 2.862 1.00 95.88 104 ASN A O 1
ATOM 780 N N . SER A 1 105 ? -6.368 7.696 0.777 1.00 95.12 105 SER A N 1
ATOM 781 C CA . SER A 1 105 ? -7.476 8.571 1.171 1.00 95.12 105 SER A CA 1
ATOM 782 C C . SER A 1 105 ? -8.598 7.801 1.875 1.00 95.12 105 SER A C 1
ATOM 784 O O . SER A 1 105 ? -9.074 8.230 2.929 1.00 95.12 105 SER A O 1
ATOM 786 N N . ARG A 1 106 ? -8.993 6.644 1.331 1.00 95.25 106 ARG A N 1
ATOM 787 C CA . ARG A 1 106 ? -10.087 5.813 1.857 1.00 95.25 106 ARG A CA 1
ATOM 788 C C . ARG A 1 106 ? -9.740 5.180 3.197 1.00 95.25 106 ARG A C 1
ATOM 790 O O . ARG A 1 106 ? -10.521 5.301 4.139 1.00 95.25 106 ARG A O 1
ATOM 797 N N . ILE A 1 107 ? -8.547 4.603 3.316 1.00 93.69 10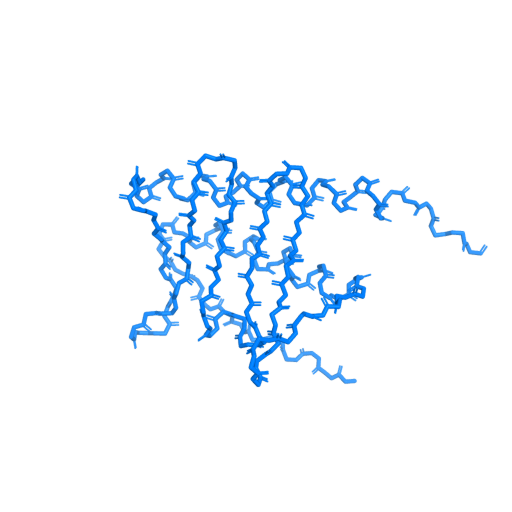7 ILE A N 1
ATOM 798 C CA . ILE A 1 107 ? -8.056 4.025 4.572 1.00 93.69 107 ILE A CA 1
ATOM 799 C C . ILE A 1 107 ? -7.995 5.107 5.650 1.00 93.69 107 ILE A C 1
ATOM 801 O O . ILE A 1 107 ? -8.562 4.949 6.733 1.00 93.69 107 ILE A O 1
ATOM 805 N N . ARG A 1 108 ? -7.390 6.258 5.341 1.00 91.50 108 ARG A N 1
ATOM 806 C CA . ARG A 1 108 ? -7.297 7.366 6.294 1.00 91.50 108 ARG A CA 1
ATOM 807 C C . ARG A 1 108 ? -8.677 7.888 6.702 1.00 91.50 108 ARG A C 1
ATOM 809 O O . ARG A 1 108 ? -8.885 8.208 7.871 1.00 91.50 108 ARG A O 1
ATOM 816 N N . ALA A 1 109 ? -9.633 7.976 5.776 1.00 91.06 109 ALA A N 1
ATOM 817 C CA . ALA A 1 109 ? -11.005 8.386 6.078 1.00 91.06 109 ALA A CA 1
ATOM 818 C C . ALA A 1 109 ? -11.717 7.390 7.010 1.00 91.06 109 ALA A C 1
ATOM 820 O O . ALA A 1 109 ? -12.386 7.817 7.957 1.00 91.06 109 ALA A O 1
ATOM 821 N N . TYR A 1 110 ? -11.536 6.087 6.784 1.00 90.94 110 TYR A N 1
ATOM 822 C CA . TYR A 1 110 ? -12.093 5.033 7.629 1.00 90.94 110 TYR A CA 1
ATOM 823 C C . TYR A 1 110 ? -11.594 5.144 9.077 1.00 90.94 110 TYR A C 1
ATOM 825 O O . TYR A 1 110 ? -12.406 5.250 10.001 1.00 90.94 110 TYR A O 1
ATOM 833 N N . TYR A 1 111 ? -10.276 5.211 9.287 1.00 88.38 111 TYR A N 1
ATOM 834 C CA . TYR A 1 111 ? -9.707 5.330 10.635 1.00 88.38 111 TYR A CA 1
ATOM 835 C C . TYR A 1 111 ? -10.041 6.676 11.297 1.00 88.38 111 TYR A C 1
ATOM 837 O O . TYR A 1 111 ? -10.378 6.705 12.482 1.00 88.38 111 TYR A O 1
ATOM 845 N N . ASN A 1 112 ? -10.099 7.773 10.527 1.00 86.56 112 ASN A N 1
ATOM 846 C CA . ASN A 1 112 ? -10.599 9.063 11.021 1.00 86.56 112 ASN A CA 1
ATOM 847 C C . ASN A 1 112 ? -12.018 8.968 11.568 1.00 86.56 112 ASN A C 1
ATOM 849 O O . ASN A 1 112 ? -12.305 9.449 12.662 1.00 86.56 112 ASN A O 1
ATOM 853 N N . LYS A 1 113 ? -12.918 8.348 10.805 1.00 85.75 113 LYS A N 1
ATOM 854 C CA . LYS A 1 113 ? -14.315 8.190 11.203 1.00 85.75 113 LYS A CA 1
ATOM 855 C C . LYS A 1 113 ? -14.457 7.275 12.418 1.00 85.75 113 LYS A C 1
ATOM 857 O O . LYS A 1 113 ? -15.310 7.535 13.260 1.00 85.75 113 LYS A O 1
ATOM 862 N N . ARG A 1 114 ? -13.663 6.205 12.481 1.00 80.50 114 ARG A N 1
ATOM 863 C CA . ARG A 1 114 ? -13.814 5.139 13.475 1.00 80.50 114 ARG A CA 1
ATOM 864 C C . ARG A 1 114 ? -13.106 5.416 14.802 1.00 80.50 114 ARG A C 1
ATOM 866 O O . ARG A 1 114 ? -13.626 5.007 15.833 1.00 80.50 114 ARG A O 1
ATOM 873 N N . TYR A 1 115 ? -11.954 6.085 14.783 1.00 74.62 115 TYR A N 1
ATOM 874 C CA . TYR A 1 115 ? -11.092 6.217 15.962 1.00 74.62 115 TYR A CA 1
ATOM 875 C C . TYR A 1 115 ? -10.692 7.660 16.273 1.00 74.62 115 TYR A C 1
ATOM 877 O O . TYR A 1 115 ? -10.748 8.055 17.434 1.00 74.62 115 TYR A O 1
ATOM 885 N N . TRP A 1 116 ? -10.336 8.473 15.271 1.00 69.38 116 TRP A N 1
ATOM 886 C CA . TRP A 1 116 ? -9.839 9.835 15.528 1.00 69.38 116 TRP A CA 1
ATOM 887 C C . TRP A 1 116 ? -10.941 10.891 15.761 1.00 69.38 116 TRP A C 1
ATOM 889 O O . TRP A 1 116 ? -10.638 11.999 16.196 1.00 69.38 116 TRP A O 1
ATOM 899 N N . LYS A 1 117 ? -12.223 10.569 15.526 1.00 58.56 117 LYS A N 1
ATOM 900 C CA . LYS A 1 117 ? -13.372 11.444 15.854 1.00 58.56 117 LYS A CA 1
ATOM 901 C C . LYS A 1 117 ? -14.012 11.192 17.220 1.00 58.56 117 LYS A C 1
ATOM 903 O O . LYS A 1 117 ? -14.901 11.951 17.605 1.00 58.56 117 LYS A O 1
ATOM 908 N N . THR A 1 118 ? -13.595 10.169 17.956 1.00 51.69 118 THR A N 1
ATOM 909 C CA . THR A 1 118 ? -14.081 9.974 19.325 1.00 51.69 118 THR A CA 1
ATOM 910 C C . THR A 1 118 ? -13.370 10.996 20.214 1.00 51.69 118 THR A C 1
ATOM 912 O O . THR A 1 118 ? -12.136 10.985 20.240 1.00 51.69 118 THR A O 1
ATOM 915 N N . PRO A 1 119 ? -14.079 11.900 20.920 1.00 49.75 119 PRO A N 1
ATOM 916 C CA . PRO A 1 119 ? -13.431 12.775 21.885 1.00 49.75 119 PRO A CA 1
ATOM 917 C C . PRO A 1 119 ? -12.642 11.892 22.848 1.00 49.75 119 PRO A C 1
ATOM 919 O O . PRO A 1 119 ? -13.198 10.935 23.390 1.00 49.75 119 PRO A O 1
ATOM 922 N N . LYS A 1 120 ? -11.356 12.188 23.055 1.00 46.53 120 LYS A N 1
ATOM 923 C CA . LYS A 1 120 ? -10.635 11.633 24.199 1.00 46.53 120 LYS A CA 1
ATOM 924 C C . LYS A 1 120 ? -11.356 12.180 25.430 1.00 46.53 120 LYS A C 1
ATOM 926 O O . LYS A 1 120 ? -11.166 13.342 25.772 1.00 46.53 120 LYS A O 1
ATOM 931 N N . THR A 1 121 ? -12.262 11.400 26.014 1.00 44.03 121 THR A N 1
ATOM 932 C CA . THR A 1 121 ? -12.794 11.685 27.346 1.00 44.03 121 THR A CA 1
ATOM 933 C C . THR A 1 121 ? -11.600 11.687 28.284 1.00 44.03 121 THR A C 1
ATOM 935 O O . THR A 1 121 ? -10.979 10.643 28.486 1.00 44.03 121 THR A O 1
ATOM 938 N N . VAL A 1 122 ? -11.235 12.890 28.725 1.00 45.47 122 VAL A N 1
ATOM 939 C CA . VAL A 1 122 ? -10.295 13.141 29.819 1.00 45.47 122 VAL A CA 1
ATOM 940 C C . VAL A 1 122 ? -10.991 12.797 31.126 1.00 45.47 122 VAL A C 1
ATOM 942 O O . VAL A 1 122 ? -12.188 13.151 31.240 1.00 45.47 122 VAL A O 1
#

Sequence (122 aa):
MSTQSTSTHFEGVFKDALSALASTLDDLMADHGTSFVKAGDDRVYALGGDGYVVVLDERKWDGLVEVLTPDATISVRPTAEGKHDASSPNLEARAVAEKLREANSRIRAYYNKRYWKTPKTV

Foldseek 3Di:
DDPPPPVQQADDPQRVLVVLLVVLVVVCVVVDDFDFDDDDPWTWTWQADPQWIWIDIPCRQQAWIWITHNVWIKIWHQDPVSYIDIDTPPDDRNVRSVVSNVSSVRSSVVCCVVPVPDPPPD

Solvent-accessible surface area (backbone atoms only — not comparable to full-atom values): 7053 Å² total; per-residue (Å²): 133,84,78,77,75,75,79,77,62,60,48,76,90,42,18,69,30,50,51,54,36,50,53,50,51,52,51,47,59,71,78,36,92,75,75,61,46,76,60,85,94,44,43,35,39,76,52,64,32,97,66,23,36,40,36,28,43,79,60,38,75,78,33,59,31,37,40,38,45,88,88,50,58,34,44,33,34,55,44,97,85,68,34,57,49,69,48,34,101,88,48,56,65,69,58,46,32,51,49,42,42,50,41,39,53,45,30,52,49,41,48,39,70,72,57,72,65,58,78,82,81,124

Secondary structure (DSSP, 8-state):
-----------GGGHHHHHHHHHHHHHHHHHS--PPEEETTEEEEEEEETTEEEEEETTGGGS-EEEE-SS-EEEEEE-TTS-EEEEBTTB-HHHHHHHHHHHHHHHHHHHIIIIITS----

pLDDT: mean 85.56, std 15.98, range [30.16, 98.12]

Nearest PDB structures (foldseek):
  7n9i-assembly1_A  TM=3.604E-01  e=6.133E-01  Drosophila melanogaster
  4j7b-assembly2_E  TM=3.058E-01  e=2.268E-01  Danio rerio
  6mf5-assembly1_A  TM=3.577E-01  e=6.894E-01  Saccharomyces cerevisiae S288C

Mean predicted aligned error: 6.44 Å